Protein AF-A0A1V9V8P9-F1 (afdb_monomer)

Secondary structure (DSSP, 8-state):
-HHHHHHT-EEEEEEETTEEEEEEEE-PPPPTTHHHHHHHHHHTT----EEE-SS-HHHHHHHHHHHT-SEEE-S--HHHHHHHHHHHHHTT---EEEE-SGGGHHHHHHSSEEEE-TTS-HHHHHH-SEE-SSS-S--

Radius of gyration: 17.35 Å; Cα contacts (8 Å, |Δi|>4): 224; chains: 1; bounding box: 46×30×48 Å

Foldseek 3Di:
DPPLVVQPFDWDFDDDPPDTPDIDTHDDDDDPCLLVLLVVCVVVPNPAAEAEELDDPVNQVVVCVVSVHDYYDYNDFLVVLLVVQVVCVVVVDQDEDEDAEPSCLSNQQSHPFREYECNGDPSSVVRGPYYDVDNHSND

Organism: NCBI:txid28198

Solvent-accessible surface area (backbone atoms only — n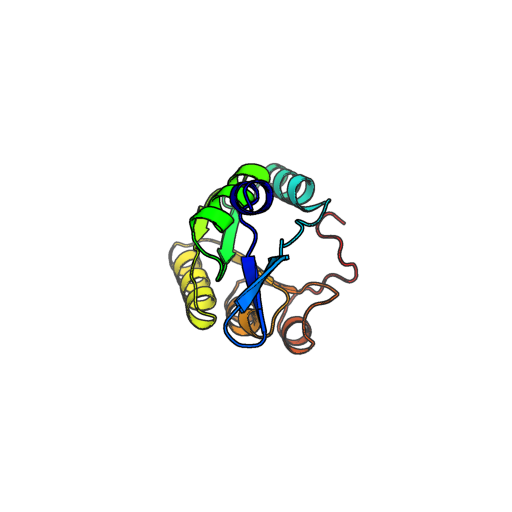ot comparable to full-atom values): 7967 Å² total; per-residue (Å²): 122,72,70,49,66,76,70,71,34,52,73,45,80,41,69,57,95,96,37,82,75,50,73,47,68,48,71,88,80,76,63,89,50,50,43,57,25,47,50,48,44,43,75,74,66,53,86,76,49,70,48,80,38,60,48,57,57,71,61,49,51,55,52,31,62,76,42,68,52,74,43,79,48,48,61,44,54,54,67,54,52,25,51,50,47,49,51,46,41,74,73,71,46,88,44,73,32,79,42,37,38,71,57,34,33,62,26,22,58,63,30,80,40,10,33,11,43,46,85,27,36,70,62,14,48,73,51,23,80,39,66,41,88,47,92,56,82,62,117

Sequence (139 aa):
MNESLEKSDTLLYIGYDGKLLGTIGLSDELRLNSKEAIKKLKTLGVKNIVMLTGDIKDKALKIANELGIDEVRAELLPHEKADIVKELMKQGKKVAFIGDGINDAPALISSHVGISMSKGADIAKATADISLLKDDINA

Mean predicted aligned error: 6.61 Å

Nearest PDB structures (foldseek):
  7si7-assembly1_A  TM=8.545E-01  e=9.238E-11  Xenopus tropicalis
  2yj4-assembly2_B  TM=8.416E-01  e=4.855E-11  Saccharolobus solfataricus P2
  7nnl-assembly1_B  TM=8.436E-01  e=1.648E-10  Escherichia coli
  8q76-assembly1_A  TM=9.120E-01  e=8.780E-10  Oryza sativa Japonica Group
  2yj4-assembly1_A  TM=8.132E-01  e=3.345E-10  Saccharolobus solfataricus P2

InterPro domains:
  IPR001757 P-type ATPase [PR00120] (70-86)
  IPR001757 P-type ATPase [PR00120] (98-114)
  IPR001757 P-type ATPase [PR00120] (129-139)
  IPR001757 P-type ATPase [TIGR01494] (10-137)
  IPR023214 HAD superfamily [G3DSA:3.40.50.1000] (31-138)
  IPR023299 P-type ATPase, cytoplasmic domain N [G3DSA:3.40.1110.10] (6-30)
  IPR036412 HAD-like superfamily [SSF56784] (10-138)
  IPR051014 Cation Transport ATPase Type IB [PTHR48085] (5-138)

pLDDT: mean 88.09, std 11.21, range [47.84, 97.31]

Structure (mmCIF, N/CA/C/O backbone):
data_AF-A0A1V9V8P9-F1
#
_entry.id   AF-A0A1V9V8P9-F1
#
loop_
_atom_site.group_PDB
_atom_site.id
_atom_site.type_symbol
_atom_site.label_atom_id
_atom_site.label_alt_id
_atom_site.label_comp_id
_atom_site.label_asym_id
_atom_site.label_entity_id
_atom_site.label_seq_id
_atom_site.pdbx_PDB_ins_code
_atom_site.Cartn_x
_atom_site.Cartn_y
_atom_site.Cartn_z
_atom_site.occupancy
_atom_site.B_iso_or_equiv
_atom_site.auth_seq_id
_atom_site.auth_comp_id
_atom_site.auth_asym_id
_atom_site.auth_atom_id
_atom_site.pdbx_PDB_model_num
ATOM 1 N N . MET A 1 1 ? 28.396 1.528 -9.510 1.00 48.62 1 MET A N 1
ATOM 2 C CA . MET A 1 1 ? 27.612 0.273 -9.495 1.00 48.62 1 MET A CA 1
ATOM 3 C C . MET A 1 1 ? 27.213 -0.139 -8.079 1.00 48.62 1 MET A C 1
ATOM 5 O O . MET A 1 1 ? 26.083 -0.565 -7.912 1.00 48.62 1 MET A O 1
ATOM 9 N N . ASN A 1 2 ? 28.077 0.036 -7.068 1.00 47.84 2 ASN A N 1
ATOM 10 C CA . ASN A 1 2 ? 27.797 -0.445 -5.706 1.00 47.84 2 ASN A CA 1
ATOM 11 C C . ASN A 1 2 ? 26.703 0.336 -4.947 1.00 47.84 2 ASN A C 1
ATOM 13 O O . ASN A 1 2 ? 25.922 -0.300 -4.257 1.00 47.84 2 ASN A O 1
ATOM 17 N N . GLU A 1 3 ? 26.564 1.659 -5.110 1.00 48.84 3 GLU A N 1
ATOM 18 C CA . GLU A 1 3 ? 25.567 2.428 -4.331 1.00 48.84 3 GLU A CA 1
ATOM 19 C C . GLU A 1 3 ? 24.099 2.149 -4.713 1.00 48.84 3 GLU A C 1
ATOM 21 O O . GLU A 1 3 ? 23.251 2.046 -3.832 1.00 48.84 3 GLU A O 1
ATOM 26 N N . SER A 1 4 ? 23.770 1.980 -6.001 1.00 52.12 4 SER A N 1
ATOM 27 C CA . SER A 1 4 ? 22.377 1.712 -6.422 1.00 52.12 4 SER A CA 1
ATOM 28 C C . SER A 1 4 ? 21.902 0.295 -6.081 1.00 52.12 4 SER A C 1
ATOM 30 O O . SER A 1 4 ? 20.707 0.075 -5.897 1.00 52.12 4 SER A O 1
ATOM 32 N N . LEU A 1 5 ? 22.823 -0.669 -5.949 1.00 49.69 5 LEU A N 1
ATOM 33 C CA . LEU A 1 5 ? 22.481 -2.025 -5.506 1.00 49.69 5 LEU A CA 1
ATOM 34 C C . LEU A 1 5 ? 22.061 -2.050 -4.026 1.00 49.69 5 LEU A C 1
ATOM 36 O O . LEU A 1 5 ? 21.214 -2.855 -3.650 1.00 49.69 5 LEU A O 1
ATOM 40 N N . GLU A 1 6 ? 22.586 -1.141 -3.198 1.00 49.88 6 GLU A N 1
ATOM 41 C CA . GLU A 1 6 ? 22.229 -1.055 -1.773 1.00 49.88 6 GLU A CA 1
ATOM 42 C C . GLU A 1 6 ? 20.847 -0.419 -1.530 1.00 49.88 6 GLU A C 1
ATOM 44 O O . GLU A 1 6 ? 20.181 -0.703 -0.525 1.00 49.88 6 GLU A O 1
ATOM 49 N N . LYS A 1 7 ? 20.364 0.418 -2.458 1.00 55.44 7 LYS A N 1
ATOM 50 C CA . LYS A 1 7 ? 19.081 1.122 -2.302 1.00 55.44 7 LYS A CA 1
ATOM 51 C C . LYS A 1 7 ? 17.847 0.356 -2.779 1.00 55.44 7 LYS A C 1
ATOM 53 O O . LYS A 1 7 ? 16.751 0.736 -2.376 1.00 55.44 7 LYS A O 1
ATOM 58 N N . SER A 1 8 ? 18.012 -0.801 -3.428 1.00 61.53 8 SER A N 1
ATOM 59 C CA . SER A 1 8 ? 16.911 -1.559 -4.058 1.00 61.53 8 SER A CA 1
ATOM 60 C C . SER A 1 8 ? 16.278 -0.808 -5.239 1.00 61.53 8 SER A C 1
ATOM 62 O O . SER A 1 8 ? 15.075 -0.918 -5.477 1.00 61.53 8 SER A O 1
ATOM 64 N N . ASP A 1 9 ? 17.094 -0.043 -5.966 1.00 74.00 9 ASP A N 1
ATOM 65 C CA . ASP A 1 9 ? 16.664 0.719 -7.135 1.00 74.00 9 ASP A CA 1
ATOM 66 C C . ASP A 1 9 ? 16.445 -0.212 -8.337 1.00 74.00 9 ASP A C 1
ATOM 68 O O . ASP A 1 9 ? 17.196 -1.167 -8.560 1.00 74.00 9 ASP A O 1
ATOM 72 N N . THR A 1 10 ? 15.455 0.102 -9.172 1.00 74.69 10 THR A N 1
ATOM 73 C CA . THR A 1 10 ? 15.304 -0.521 -10.490 1.00 74.69 10 THR A CA 1
ATOM 74 C C . THR A 1 10 ? 16.408 0.002 -11.406 1.00 74.69 10 THR A C 1
ATOM 76 O O . THR A 1 10 ? 16.438 1.187 -11.736 1.00 74.69 10 THR A O 1
ATOM 79 N N . LEU A 1 11 ? 17.323 -0.871 -11.834 1.00 84.25 11 LEU A N 1
ATOM 80 C CA . LEU A 1 11 ? 18.434 -0.496 -12.711 1.00 84.25 11 LEU A CA 1
ATOM 81 C C . LEU A 1 11 ? 18.025 -0.538 -14.187 1.00 84.25 11 LEU A C 1
ATOM 83 O O . LEU A 1 11 ? 17.686 -1.591 -14.725 1.00 84.25 11 LEU A O 1
ATOM 87 N N . LEU A 1 12 ? 18.132 0.601 -14.866 1.00 88.94 12 LEU A N 1
ATOM 88 C CA . LEU A 1 12 ? 18.062 0.700 -16.320 1.00 88.94 12 LEU A CA 1
ATOM 89 C C . LEU A 1 12 ? 19.476 0.675 -16.897 1.00 88.94 12 LEU A C 1
ATOM 91 O O . LEU A 1 12 ? 20.295 1.534 -16.572 1.00 88.94 12 LEU A O 1
ATOM 95 N N . TYR A 1 13 ? 19.760 -0.286 -17.771 1.00 92.00 13 TYR A N 1
ATOM 96 C CA . TYR A 1 13 ? 21.044 -0.391 -18.464 1.00 92.00 13 TYR A CA 1
ATOM 97 C C . TYR A 1 13 ? 21.012 0.414 -19.765 1.00 92.00 13 TYR A C 1
ATOM 99 O O . TYR A 1 13 ? 20.089 0.274 -20.565 1.00 92.00 13 TYR A O 1
ATOM 107 N N . ILE A 1 14 ? 22.037 1.235 -19.996 1.00 95.50 14 ILE A N 1
ATOM 108 C CA . ILE A 1 14 ? 22.186 2.027 -21.221 1.00 95.50 14 ILE A CA 1
ATOM 109 C C . ILE A 1 14 ? 23.310 1.423 -22.051 1.00 95.50 14 ILE A C 1
ATOM 111 O O . ILE A 1 14 ? 24.452 1.357 -21.596 1.00 95.50 14 ILE A O 1
ATOM 115 N N . GLY A 1 15 ? 22.996 1.021 -23.281 1.00 95.94 15 GLY A N 1
ATOM 116 C CA . GLY A 1 15 ? 23.970 0.503 -24.235 1.00 95.94 15 GLY A CA 1
ATOM 117 C C . GLY A 1 15 ? 23.902 1.208 -25.586 1.00 95.94 15 GLY A C 1
ATOM 118 O O . GLY A 1 15 ? 22.833 1.634 -26.020 1.00 95.94 15 GLY A O 1
ATOM 119 N N . TYR A 1 16 ? 25.048 1.306 -26.254 1.00 95.94 16 TYR A N 1
ATOM 120 C CA . TYR A 1 16 ? 25.169 1.780 -27.633 1.00 95.94 16 TYR A CA 1
ATOM 121 C C . TYR A 1 16 ? 26.253 0.975 -28.346 1.00 95.94 16 TYR A C 1
ATOM 123 O O . TYR A 1 16 ? 27.311 0.728 -27.770 1.00 95.94 16 TYR A O 1
ATOM 131 N N . ASP A 1 17 ? 25.983 0.560 -29.584 1.00 95.19 17 ASP A N 1
ATOM 132 C CA . ASP A 1 17 ? 26.921 -0.213 -30.412 1.00 95.19 17 ASP A CA 1
ATOM 133 C C . ASP A 1 17 ? 27.490 -1.459 -29.697 1.00 95.19 17 ASP A C 1
ATOM 135 O O . ASP A 1 17 ? 28.695 -1.694 -29.625 1.00 95.19 17 ASP A O 1
ATOM 139 N N . GLY A 1 18 ? 26.607 -2.226 -29.045 1.00 93.56 18 GLY A N 1
ATOM 140 C CA . GLY A 1 18 ? 26.978 -3.439 -28.304 1.00 93.56 18 GLY A CA 1
ATOM 141 C C . GLY A 1 18 ? 27.799 -3.205 -27.027 1.00 93.56 18 GLY A C 1
ATOM 142 O O . GLY A 1 18 ? 28.187 -4.174 -26.376 1.00 93.56 18 GLY A O 1
ATOM 143 N N . LYS A 1 19 ? 28.056 -1.950 -26.636 1.00 95.31 19 LYS A N 1
ATOM 144 C CA . LYS A 1 19 ? 28.800 -1.594 -25.420 1.00 95.31 19 LYS A CA 1
ATOM 145 C C . LYS A 1 19 ? 27.867 -1.054 -24.347 1.00 95.31 19 LYS A C 1
ATOM 147 O O . LYS A 1 19 ? 27.033 -0.191 -24.616 1.00 95.31 19 LYS A O 1
ATOM 152 N N . LEU A 1 20 ? 28.054 -1.524 -23.116 1.00 95.50 20 LEU A N 1
ATOM 153 C CA . LEU A 1 20 ? 27.422 -0.941 -21.936 1.00 95.50 20 LEU A CA 1
ATOM 154 C C . LEU A 1 20 ? 28.043 0.433 -21.661 1.00 95.50 20 LEU A C 1
ATOM 156 O O . LEU A 1 20 ? 29.235 0.524 -21.376 1.00 95.50 20 LEU A O 1
ATOM 160 N N . LEU A 1 21 ? 27.238 1.489 -21.747 1.00 95.75 21 LEU A N 1
ATOM 161 C CA . LEU A 1 21 ? 27.661 2.861 -21.465 1.00 95.75 21 LEU A CA 1
ATOM 162 C C . LEU A 1 21 ? 27.463 3.240 -19.993 1.00 95.75 21 LEU A C 1
ATOM 164 O O . LEU A 1 21 ? 28.209 4.064 -19.471 1.00 95.75 21 LEU A O 1
ATOM 168 N N . GLY A 1 22 ? 26.473 2.651 -19.315 1.00 92.25 22 GLY A N 1
ATOM 169 C CA . GLY A 1 22 ? 26.203 2.925 -17.904 1.00 92.25 22 GLY A CA 1
ATOM 170 C C . GLY A 1 22 ? 24.849 2.408 -17.424 1.00 92.25 22 GLY A C 1
ATOM 171 O O . GLY A 1 22 ? 24.180 1.638 -18.114 1.00 92.25 22 GLY A O 1
ATOM 172 N N . THR A 1 23 ? 24.449 2.844 -16.229 1.00 92.06 23 THR A N 1
ATOM 173 C CA . THR A 1 23 ? 23.173 2.487 -15.592 1.00 92.06 23 THR A CA 1
ATOM 174 C C . THR A 1 23 ? 22.499 3.708 -14.974 1.00 92.06 23 THR A C 1
ATOM 176 O O . THR A 1 23 ? 23.189 4.552 -14.406 1.00 92.06 23 THR A O 1
ATOM 179 N N . ILE A 1 24 ? 21.167 3.761 -15.007 1.00 89.25 24 ILE A N 1
ATOM 180 C CA . ILE A 1 24 ? 20.343 4.699 -14.228 1.00 89.25 24 ILE A CA 1
ATOM 181 C C . ILE A 1 24 ? 19.595 3.895 -13.161 1.00 89.25 24 ILE A C 1
ATOM 183 O O . ILE A 1 24 ? 18.969 2.893 -13.492 1.00 89.25 24 ILE A O 1
ATOM 187 N N . GLY A 1 25 ? 19.651 4.322 -11.900 1.00 84.56 25 GLY A N 1
ATOM 188 C CA . GLY A 1 25 ? 18.806 3.774 -10.835 1.00 84.56 25 GLY A CA 1
ATOM 189 C C . GLY A 1 25 ? 17.494 4.549 -10.731 1.00 84.56 25 GLY A C 1
ATOM 190 O O . GLY A 1 25 ? 17.520 5.775 -10.631 1.00 84.56 25 GLY A O 1
ATOM 191 N N . LEU A 1 26 ? 16.361 3.849 -10.767 1.00 78.94 26 LEU A N 1
ATOM 192 C CA . LEU A 1 26 ? 15.048 4.392 -10.418 1.00 78.94 26 LEU A CA 1
ATOM 193 C C . LEU A 1 26 ? 14.652 3.926 -9.019 1.00 78.94 26 LEU A C 1
ATOM 195 O O . LEU A 1 26 ? 14.536 2.726 -8.771 1.00 78.94 26 LEU A O 1
ATOM 199 N N . SER A 1 27 ? 14.375 4.882 -8.141 1.00 72.44 27 SER A N 1
ATOM 200 C CA . SER A 1 27 ? 13.846 4.648 -6.801 1.00 72.44 27 SER A CA 1
ATOM 201 C C . SER A 1 27 ? 12.482 5.316 -6.657 1.00 72.44 27 SER A C 1
ATOM 203 O O . SER A 1 27 ? 12.337 6.485 -7.018 1.00 72.44 27 SER A O 1
ATOM 205 N N . ASP A 1 28 ? 11.511 4.613 -6.079 1.00 71.56 28 ASP A N 1
ATOM 206 C CA . ASP A 1 28 ? 10.265 5.242 -5.640 1.00 71.56 28 ASP A CA 1
ATOM 207 C C . ASP A 1 28 ? 10.481 5.903 -4.278 1.00 71.56 28 ASP A C 1
ATOM 209 O O . ASP A 1 28 ? 10.946 5.261 -3.333 1.00 71.56 28 ASP A O 1
ATOM 213 N N . GLU A 1 29 ? 10.133 7.183 -4.160 1.00 73.69 29 GLU A N 1
ATOM 214 C CA . GLU A 1 29 ? 10.154 7.877 -2.876 1.00 73.69 29 GLU A CA 1
ATOM 215 C C . GLU A 1 29 ? 8.847 7.650 -2.114 1.00 73.69 29 GLU A C 1
ATOM 217 O O . GLU A 1 29 ? 7.739 7.841 -2.630 1.00 73.69 29 GLU A O 1
ATOM 222 N N . LEU A 1 30 ? 8.974 7.277 -0.841 1.00 80.62 30 LEU A N 1
ATOM 223 C CA . LEU A 1 30 ? 7.835 7.237 0.067 1.00 80.62 30 LEU A CA 1
ATOM 224 C C . LEU A 1 30 ? 7.344 8.656 0.344 1.00 80.62 30 LEU A C 1
ATOM 226 O O . LEU A 1 30 ? 8.129 9.588 0.517 1.00 80.62 30 LEU A O 1
ATOM 230 N N . ARG A 1 31 ? 6.022 8.820 0.459 1.00 84.38 31 ARG A N 1
ATOM 231 C CA . ARG A 1 31 ? 5.460 10.101 0.902 1.00 84.38 31 ARG A CA 1
ATOM 232 C C . ARG A 1 31 ? 5.923 10.391 2.327 1.00 84.38 31 ARG A C 1
ATOM 234 O O . ARG A 1 31 ? 5.823 9.532 3.202 1.00 84.38 31 ARG A O 1
ATOM 241 N N . LEU A 1 32 ? 6.379 11.622 2.558 1.00 82.19 32 LEU A N 1
ATOM 242 C CA . LEU A 1 32 ? 6.952 12.064 3.837 1.00 82.19 32 LEU A CA 1
ATOM 243 C C . LEU A 1 32 ? 6.016 11.815 5.036 1.00 82.19 32 LEU A C 1
ATOM 245 O O . LEU A 1 32 ? 6.465 11.502 6.133 1.00 82.19 32 LEU A O 1
ATOM 249 N N . ASN A 1 33 ? 4.707 11.913 4.814 1.00 86.06 33 ASN A N 1
ATOM 250 C CA . ASN A 1 33 ? 3.651 11.746 5.812 1.00 86.06 33 ASN A CA 1
ATOM 251 C C . ASN A 1 33 ? 3.158 10.296 5.990 1.00 86.06 33 ASN A C 1
ATOM 253 O O . ASN A 1 33 ? 2.350 10.050 6.887 1.00 86.06 33 ASN A O 1
ATOM 257 N N . SER A 1 34 ? 3.628 9.328 5.192 1.00 90.38 34 SER A N 1
ATOM 258 C CA . SER A 1 34 ? 3.160 7.934 5.261 1.00 90.38 34 SER A CA 1
ATOM 259 C C . SER A 1 34 ? 3.337 7.340 6.651 1.00 90.38 34 SER A C 1
ATOM 261 O O . SER A 1 34 ? 2.403 6.778 7.217 1.00 90.38 34 SER A O 1
ATOM 263 N N . LYS A 1 35 ? 4.523 7.500 7.244 1.00 91.69 35 LYS A N 1
ATOM 264 C CA . LYS A 1 35 ? 4.840 6.908 8.548 1.00 91.69 35 LYS A CA 1
ATOM 265 C C . LYS A 1 35 ? 3.951 7.453 9.666 1.00 91.69 35 LYS A C 1
ATOM 267 O O . LYS A 1 35 ? 3.493 6.700 10.526 1.00 91.69 35 LYS A O 1
ATOM 272 N N . GLU A 1 36 ? 3.686 8.755 9.647 1.00 92.88 36 GLU A N 1
ATOM 273 C CA . GLU A 1 36 ? 2.802 9.399 10.619 1.00 92.88 36 GLU A CA 1
ATOM 274 C C . GLU A 1 36 ? 1.349 8.963 10.438 1.00 92.88 36 GLU A C 1
ATOM 276 O O . GLU A 1 36 ? 0.691 8.642 11.428 1.00 92.88 36 GLU A O 1
ATOM 281 N N . ALA A 1 37 ? 0.875 8.867 9.194 1.00 92.06 37 ALA A N 1
ATOM 282 C CA . ALA A 1 37 ? -0.469 8.393 8.883 1.00 92.06 37 ALA A CA 1
ATOM 283 C C . ALA A 1 37 ? -0.692 6.952 9.374 1.00 92.06 37 ALA A C 1
ATOM 285 O O . ALA A 1 37 ? -1.668 6.685 10.078 1.00 92.06 37 ALA A O 1
ATOM 286 N N . ILE A 1 38 ? 0.247 6.037 9.100 1.00 94.56 38 ILE A N 1
ATOM 287 C CA . ILE A 1 38 ? 0.199 4.651 9.595 1.00 94.56 38 ILE A CA 1
ATOM 288 C C . ILE A 1 38 ? 0.137 4.619 11.126 1.00 94.56 38 ILE A C 1
ATOM 290 O O . ILE A 1 38 ? -0.709 3.933 11.708 1.00 94.56 38 ILE A O 1
ATOM 294 N N . LYS A 1 39 ? 0.985 5.406 11.799 1.00 94.12 39 LYS A N 1
ATOM 295 C CA . LYS A 1 39 ? 0.976 5.509 13.263 1.00 94.12 39 LYS A CA 1
ATOM 296 C C . LYS A 1 39 ? -0.367 6.030 13.784 1.00 94.12 39 LYS A C 1
ATOM 298 O O . LYS A 1 39 ? -0.913 5.453 14.723 1.00 94.12 39 LYS A O 1
ATOM 303 N N . LYS A 1 40 ? -0.916 7.080 13.171 1.00 94.69 40 LYS A N 1
ATOM 304 C CA . LYS A 1 40 ? -2.206 7.679 13.542 1.00 94.69 40 LYS A CA 1
ATOM 305 C C . LYS A 1 40 ? -3.350 6.677 13.380 1.00 94.69 40 LYS A C 1
ATOM 307 O O . LYS A 1 40 ? -4.130 6.501 14.313 1.00 94.69 40 LYS A O 1
ATOM 312 N N . LEU A 1 41 ? -3.398 5.937 12.272 1.00 94.12 41 LEU A N 1
ATOM 313 C CA . LEU A 1 41 ? -4.386 4.873 12.057 1.00 94.12 41 LEU A CA 1
ATOM 314 C C . LEU A 1 41 ? -4.324 3.804 13.154 1.00 94.12 41 LEU A C 1
ATOM 316 O O . LEU A 1 41 ? -5.357 3.444 13.721 1.00 94.12 41 LEU A O 1
ATOM 320 N N . LYS A 1 42 ? -3.119 3.359 13.529 1.00 94.56 42 LYS A N 1
ATOM 321 C CA . LYS A 1 42 ? -2.940 2.418 14.646 1.00 94.56 42 LYS A CA 1
ATOM 322 C C . LYS A 1 42 ? -3.441 2.995 15.971 1.00 94.56 42 LYS A C 1
ATOM 324 O O . LYS A 1 42 ? -4.149 2.306 16.702 1.00 94.56 42 LYS A O 1
ATOM 329 N N . THR A 1 43 ? -3.153 4.267 16.265 1.00 95.12 43 THR A N 1
ATOM 330 C CA . THR A 1 43 ? -3.657 4.930 17.487 1.00 95.12 43 THR A CA 1
ATOM 331 C C . THR A 1 43 ? -5.179 5.087 17.508 1.00 95.12 43 THR A C 1
ATOM 333 O O . THR A 1 43 ? -5.775 5.056 18.579 1.00 95.12 43 THR A O 1
ATOM 336 N N . LEU A 1 44 ? -5.815 5.192 16.338 1.00 95.00 44 LEU A N 1
ATOM 337 C CA . LEU A 1 44 ? -7.272 5.251 16.185 1.00 95.00 44 LEU A CA 1
ATOM 338 C C . LEU A 1 44 ? -7.943 3.866 16.234 1.00 95.00 44 LEU A C 1
ATOM 340 O O . LEU A 1 44 ? -9.163 3.770 16.129 1.00 95.00 44 LEU A O 1
ATOM 344 N N . GLY A 1 45 ? -7.167 2.792 16.414 1.00 94.19 45 GLY A N 1
ATOM 345 C CA . GLY A 1 45 ? -7.679 1.434 16.599 1.00 94.19 45 GLY A CA 1
ATOM 346 C C . GLY A 1 45 ? -7.688 0.566 15.340 1.00 94.19 45 GLY A C 1
ATOM 347 O O . GLY A 1 45 ? -8.255 -0.530 15.372 1.00 94.19 45 GLY A O 1
ATOM 348 N N . VAL A 1 46 ? -7.052 0.998 14.244 1.00 95.00 46 VAL A N 1
ATOM 349 C CA . VAL A 1 46 ? -6.830 0.126 13.080 1.00 95.00 46 VAL A CA 1
ATOM 350 C C . VAL A 1 46 ? -5.848 -0.976 13.475 1.00 95.00 46 VAL A C 1
ATOM 352 O O . VAL A 1 46 ? -4.682 -0.718 13.763 1.00 95.00 46 VAL A O 1
ATOM 355 N N . LYS A 1 47 ? -6.346 -2.215 13.520 1.00 89.88 47 LYS A N 1
ATOM 356 C CA . LYS A 1 47 ? -5.616 -3.372 14.064 1.00 89.88 47 LYS A CA 1
ATOM 357 C C . LYS A 1 47 ? -4.649 -4.028 13.083 1.00 89.88 47 LYS A C 1
ATOM 359 O O . LYS A 1 47 ? -3.715 -4.682 13.526 1.00 89.88 47 LYS A O 1
ATOM 364 N N . ASN A 1 48 ? -4.939 -3.950 11.788 1.00 95.00 48 ASN A N 1
ATOM 365 C CA . ASN A 1 48 ? -4.153 -4.604 10.749 1.00 95.00 48 ASN A CA 1
ATOM 366 C C . ASN A 1 48 ? -4.106 -3.699 9.517 1.00 95.00 48 ASN A C 1
ATOM 368 O O . ASN A 1 48 ? -5.147 -3.375 8.941 1.00 95.00 48 ASN A O 1
ATOM 372 N N . ILE A 1 49 ? -2.895 -3.296 9.155 1.00 96.81 49 ILE A N 1
ATOM 373 C CA . ILE A 1 49 ? -2.576 -2.542 7.954 1.00 96.81 49 ILE A CA 1
ATOM 374 C C . ILE A 1 49 ? -1.822 -3.481 7.015 1.00 96.81 49 ILE A C 1
ATOM 376 O O . ILE A 1 49 ? -0.724 -3.941 7.331 1.00 96.81 49 ILE A O 1
ATOM 380 N N . VAL A 1 50 ? -2.417 -3.726 5.848 1.00 97.00 50 VAL A N 1
ATOM 381 C CA . VAL A 1 50 ? -1.891 -4.630 4.821 1.00 97.00 50 VAL A CA 1
ATOM 382 C C . VAL A 1 50 ? -1.448 -3.812 3.609 1.00 97.00 50 VAL A C 1
ATOM 384 O O . VAL A 1 50 ? -2.241 -3.052 3.055 1.00 97.00 50 VAL A O 1
ATOM 387 N N . MET A 1 51 ? -0.202 -3.983 3.171 1.00 96.12 51 MET A N 1
ATOM 388 C CA . MET A 1 51 ? 0.295 -3.429 1.910 1.00 96.12 51 MET A CA 1
ATOM 389 C C . MET A 1 51 ? 0.076 -4.428 0.775 1.00 96.12 51 MET A C 1
ATOM 391 O O . MET A 1 51 ? 0.570 -5.554 0.845 1.00 96.12 51 MET A O 1
ATOM 395 N N . LEU A 1 52 ? -0.617 -4.001 -0.285 1.00 95.50 52 LEU A N 1
ATOM 396 C CA . LEU A 1 52 ? -0.757 -4.758 -1.532 1.00 95.50 52 LEU A CA 1
ATOM 397 C C . LEU A 1 52 ? 0.052 -4.072 -2.637 1.00 95.50 52 LEU A C 1
ATOM 399 O O . LEU A 1 52 ? -0.231 -2.924 -2.979 1.00 95.50 52 LEU A O 1
ATOM 403 N N . THR A 1 53 ? 1.031 -4.761 -3.217 1.00 91.88 53 THR A N 1
ATOM 404 C CA . THR A 1 53 ? 1.901 -4.186 -4.254 1.00 91.88 53 THR A CA 1
ATOM 405 C C . THR A 1 53 ? 2.250 -5.191 -5.350 1.00 91.88 53 THR A C 1
ATOM 407 O O . THR A 1 53 ? 2.250 -6.398 -5.121 1.00 91.88 53 THR A O 1
ATOM 410 N N . GLY A 1 54 ? 2.531 -4.676 -6.549 1.00 89.94 54 GLY A N 1
ATOM 411 C CA . GLY A 1 54 ? 3.101 -5.446 -7.659 1.00 89.94 54 GLY A CA 1
ATOM 412 C C . GLY A 1 54 ? 4.632 -5.510 -7.628 1.00 89.94 54 GLY A C 1
ATOM 413 O O . GLY A 1 54 ? 5.223 -6.223 -8.431 1.00 89.94 54 GLY A O 1
ATOM 414 N N . ASP A 1 55 ? 5.274 -4.774 -6.714 1.00 89.44 55 ASP A N 1
ATOM 415 C CA . ASP A 1 55 ? 6.726 -4.804 -6.534 1.00 89.44 55 ASP A CA 1
ATOM 416 C C . ASP A 1 55 ? 7.212 -6.164 -6.027 1.00 89.44 55 ASP A C 1
ATOM 418 O O . ASP A 1 55 ? 6.470 -6.910 -5.384 1.00 89.44 55 ASP A O 1
ATOM 422 N N . ILE A 1 56 ? 8.498 -6.437 -6.257 1.00 88.81 56 ILE A N 1
ATOM 423 C CA . ILE A 1 56 ? 9.181 -7.607 -5.705 1.00 88.81 56 ILE A CA 1
ATOM 424 C C . ILE A 1 56 ? 9.143 -7.610 -4.175 1.00 88.81 56 ILE A C 1
ATOM 426 O O . ILE A 1 56 ? 9.217 -6.564 -3.514 1.00 88.81 56 ILE A O 1
ATOM 430 N N . LYS A 1 57 ? 9.079 -8.813 -3.604 1.00 91.25 57 LYS A N 1
ATOM 431 C CA . LYS A 1 57 ? 8.874 -9.011 -2.164 1.00 91.25 57 LYS A CA 1
ATOM 432 C C . LYS A 1 57 ? 9.894 -8.288 -1.278 1.00 91.25 57 LYS A C 1
ATOM 434 O O . LYS A 1 57 ? 9.499 -7.665 -0.294 1.00 91.25 57 LYS A O 1
ATOM 439 N N . ASP A 1 58 ? 11.178 -8.332 -1.624 1.00 88.69 58 ASP A N 1
ATOM 440 C CA . ASP A 1 58 ? 12.240 -7.742 -0.795 1.00 88.69 58 ASP A CA 1
ATOM 441 C C . ASP A 1 58 ? 12.118 -6.215 -0.685 1.00 88.69 58 ASP A C 1
ATOM 443 O O . ASP A 1 58 ? 12.241 -5.653 0.408 1.00 88.69 58 ASP A O 1
ATOM 447 N N . LYS A 1 59 ? 11.791 -5.538 -1.795 1.00 86.06 59 LYS A N 1
ATOM 448 C CA . LYS A 1 59 ? 11.547 -4.087 -1.821 1.00 86.06 59 LYS A CA 1
ATOM 449 C C . LYS A 1 59 ? 10.317 -3.732 -0.982 1.00 86.06 59 LYS A C 1
ATOM 451 O O . LYS A 1 59 ? 10.375 -2.825 -0.151 1.00 86.06 59 LYS A O 1
ATOM 456 N N . ALA A 1 60 ? 9.232 -4.489 -1.141 1.00 91.19 60 ALA A N 1
ATOM 457 C CA . ALA A 1 60 ? 7.993 -4.277 -0.400 1.00 91.19 60 ALA A CA 1
ATOM 458 C C . ALA A 1 60 ? 8.179 -4.448 1.120 1.00 91.19 60 ALA A C 1
ATOM 460 O O . ALA A 1 60 ? 7.702 -3.625 1.902 1.00 91.19 60 ALA A O 1
ATOM 461 N N . LEU A 1 61 ? 8.922 -5.474 1.552 1.00 92.81 61 LEU A N 1
ATOM 462 C CA . LEU A 1 61 ? 9.225 -5.711 2.967 1.00 92.81 61 LEU A CA 1
ATOM 463 C C . LEU A 1 61 ? 10.086 -4.600 3.577 1.00 92.81 61 LEU A C 1
ATOM 465 O O . LEU A 1 61 ? 9.836 -4.189 4.710 1.00 92.81 61 LEU A O 1
ATOM 469 N N . LYS A 1 62 ? 11.072 -4.083 2.834 1.00 90.25 62 LYS A N 1
ATOM 470 C CA . LYS A 1 62 ? 11.904 -2.953 3.278 1.00 90.25 62 LYS A CA 1
ATOM 471 C C . LYS A 1 62 ? 11.043 -1.724 3.583 1.00 90.25 62 LYS A C 1
ATOM 473 O O . LYS A 1 62 ? 11.143 -1.169 4.677 1.00 90.25 62 LYS A O 1
ATOM 478 N N . ILE A 1 63 ? 10.142 -1.372 2.664 1.00 90.25 63 ILE A N 1
ATOM 479 C CA . ILE A 1 63 ? 9.198 -0.256 2.829 1.00 90.25 63 ILE A CA 1
ATOM 480 C C . ILE A 1 63 ? 8.247 -0.509 4.006 1.00 90.25 63 ILE A C 1
ATOM 482 O O . ILE A 1 63 ? 8.036 0.365 4.847 1.00 90.25 63 ILE A O 1
ATOM 486 N N . ALA A 1 64 ? 7.675 -1.710 4.092 1.00 93.19 64 ALA A N 1
ATOM 487 C CA . ALA A 1 64 ? 6.738 -2.062 5.151 1.00 93.19 64 ALA A CA 1
ATOM 488 C C . ALA A 1 64 ? 7.365 -1.957 6.546 1.00 93.19 64 ALA A C 1
ATOM 490 O O . ALA A 1 64 ? 6.737 -1.415 7.457 1.00 93.19 64 ALA A O 1
ATOM 491 N N . ASN A 1 65 ? 8.615 -2.398 6.699 1.00 92.31 65 ASN A N 1
ATOM 492 C CA . ASN A 1 65 ? 9.361 -2.282 7.950 1.00 92.31 65 ASN A CA 1
ATOM 493 C C . ASN A 1 65 ? 9.633 -0.820 8.328 1.00 92.31 65 ASN A C 1
ATOM 495 O O . ASN A 1 65 ? 9.499 -0.450 9.494 1.00 92.31 65 ASN A O 1
ATOM 499 N N . GLU A 1 66 ? 9.974 0.030 7.357 1.00 90.62 66 GLU A N 1
ATOM 500 C CA . GLU A 1 66 ? 10.224 1.456 7.593 1.00 90.62 66 GLU A CA 1
ATOM 501 C C . GLU A 1 66 ? 8.969 2.203 8.078 1.00 90.62 66 GLU A C 1
ATOM 503 O O . GLU A 1 66 ? 9.047 3.067 8.969 1.00 90.62 66 GLU A O 1
ATOM 508 N N . LEU A 1 67 ? 7.813 1.841 7.512 1.00 92.38 67 LEU A N 1
ATOM 509 C CA . LEU A 1 67 ? 6.510 2.439 7.804 1.00 92.38 67 LEU A CA 1
ATOM 510 C C . LEU A 1 67 ? 5.788 1.794 8.997 1.00 92.38 67 LEU A C 1
ATOM 512 O O . LEU A 1 67 ? 4.872 2.401 9.550 1.00 92.38 67 LEU A O 1
ATOM 516 N N . GLY A 1 68 ? 6.197 0.596 9.416 1.00 93.62 68 GLY A N 1
ATOM 517 C CA . GLY A 1 68 ? 5.545 -0.168 10.479 1.00 93.62 68 GLY A CA 1
ATOM 518 C C . GLY A 1 68 ? 4.220 -0.795 10.041 1.00 93.62 68 GLY A C 1
ATOM 519 O O . GLY A 1 68 ? 3.243 -0.730 10.786 1.00 93.62 68 GLY A O 1
ATOM 520 N N . ILE A 1 69 ? 4.175 -1.363 8.837 1.00 96.12 69 ILE A N 1
ATOM 521 C CA . ILE A 1 69 ? 3.028 -2.090 8.268 1.00 96.12 69 ILE A CA 1
ATOM 522 C C . ILE A 1 69 ? 3.011 -3.534 8.787 1.00 96.12 69 ILE A C 1
ATOM 524 O O . ILE A 1 69 ? 4.066 -4.120 9.015 1.00 96.12 69 ILE A O 1
ATOM 528 N N . ASP A 1 70 ? 1.819 -4.097 8.999 1.00 95.94 70 ASP A N 1
ATOM 529 C CA . ASP A 1 70 ? 1.651 -5.387 9.683 1.00 95.94 70 ASP A CA 1
ATOM 530 C C . ASP A 1 70 ? 1.796 -6.590 8.738 1.00 95.94 70 ASP A C 1
ATOM 532 O O . ASP A 1 70 ? 2.315 -7.633 9.131 1.00 95.94 70 ASP A O 1
ATOM 536 N N . GLU A 1 71 ? 1.342 -6.455 7.490 1.00 96.88 71 GLU A N 1
ATOM 537 C CA . GLU A 1 71 ? 1.347 -7.534 6.499 1.00 96.88 71 GLU A CA 1
ATOM 538 C C . GLU A 1 71 ? 1.664 -6.994 5.096 1.00 96.88 71 GLU A C 1
ATOM 540 O O . GLU A 1 71 ? 1.226 -5.907 4.717 1.00 96.88 71 GLU A O 1
ATOM 545 N N . VAL A 1 72 ? 2.406 -7.770 4.302 1.00 97.31 72 VAL A N 1
ATOM 546 C CA . VAL A 1 72 ? 2.749 -7.444 2.910 1.00 97.31 72 VAL A CA 1
ATOM 547 C C . VAL A 1 72 ? 2.308 -8.574 1.989 1.00 97.31 72 VAL A C 1
ATOM 549 O O . VAL A 1 72 ? 2.660 -9.735 2.205 1.00 97.31 72 VAL A O 1
ATOM 552 N N . ARG A 1 73 ? 1.591 -8.219 0.922 1.00 96.88 73 ARG A N 1
ATOM 553 C CA . ARG A 1 73 ? 1.304 -9.080 -0.230 1.00 96.88 73 ARG A CA 1
ATOM 554 C C . ARG A 1 73 ? 1.924 -8.419 -1.465 1.00 96.88 73 ARG A C 1
ATOM 556 O O . ARG A 1 73 ? 1.477 -7.355 -1.891 1.00 96.88 73 ARG A O 1
ATOM 563 N N . ALA A 1 74 ? 3.000 -9.013 -1.965 1.00 95.50 74 ALA A N 1
ATOM 564 C CA . ALA A 1 74 ? 3.838 -8.480 -3.038 1.00 95.50 74 ALA A CA 1
ATOM 565 C C . ALA A 1 74 ? 3.667 -9.292 -4.332 1.00 95.50 74 ALA A C 1
ATOM 567 O O . ALA A 1 74 ? 3.051 -10.356 -4.296 1.00 95.50 74 ALA A O 1
ATOM 568 N N . GLU A 1 75 ? 4.232 -8.799 -5.438 1.00 93.69 75 GLU A N 1
ATOM 569 C CA . GLU A 1 75 ? 4.211 -9.449 -6.762 1.00 93.69 75 GLU A CA 1
ATOM 570 C C . GLU A 1 75 ? 2.793 -9.716 -7.302 1.00 93.69 75 GLU A C 1
ATOM 572 O O . GLU A 1 75 ? 2.565 -10.650 -8.066 1.00 93.69 75 GLU A O 1
ATOM 577 N N . LEU A 1 76 ? 1.832 -8.877 -6.906 1.00 93.81 76 LEU A N 1
ATOM 578 C CA . LEU A 1 76 ? 0.425 -9.037 -7.256 1.00 93.81 76 LEU A CA 1
ATOM 579 C C . LEU A 1 76 ? 0.080 -8.469 -8.633 1.00 93.81 76 LEU A C 1
ATOM 581 O O . LEU A 1 76 ? 0.452 -7.346 -8.991 1.00 93.81 76 LEU A O 1
ATOM 585 N N . LEU A 1 77 ? -0.783 -9.189 -9.338 1.00 91.56 77 LEU A N 1
ATOM 586 C CA . LEU A 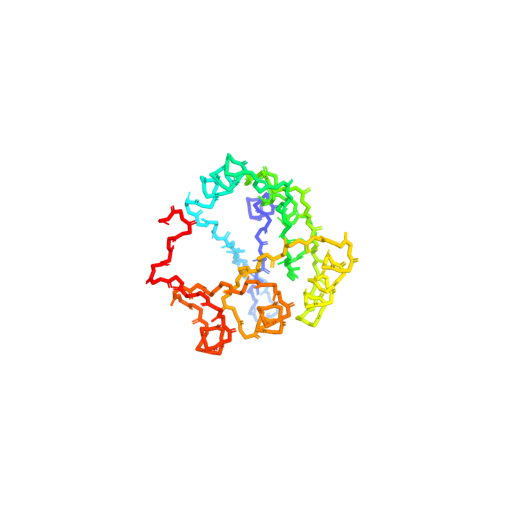1 77 ? -1.538 -8.704 -10.482 1.00 91.56 77 LEU A CA 1
ATOM 587 C C . LEU A 1 77 ? -2.751 -7.867 -10.023 1.00 91.56 77 LEU A C 1
ATOM 589 O O . LEU A 1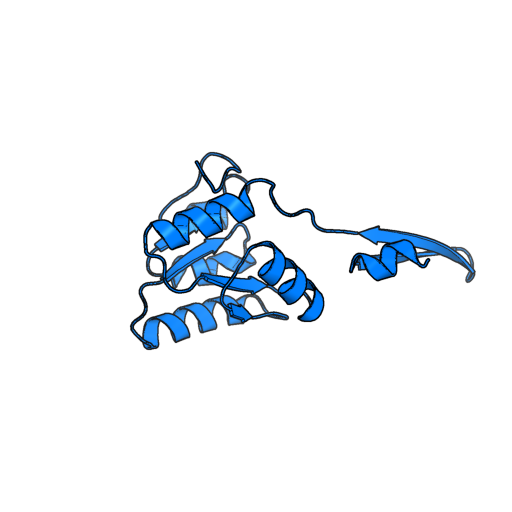 77 ? -3.260 -8.045 -8.912 1.00 91.56 77 LEU A O 1
ATOM 593 N N . PRO A 1 78 ? -3.287 -6.971 -10.879 1.00 86.94 78 PRO A N 1
ATOM 594 C CA . PRO A 1 78 ? -4.412 -6.106 -10.505 1.00 86.94 78 PRO A CA 1
ATOM 595 C C . PRO A 1 78 ? -5.647 -6.851 -9.972 1.00 86.94 78 PRO A C 1
ATOM 597 O O . PRO A 1 78 ? -6.268 -6.408 -9.009 1.00 86.94 78 PRO A O 1
ATOM 600 N N . HIS A 1 79 ? -5.999 -8.000 -10.559 1.00 88.69 79 HIS A N 1
ATOM 601 C CA . HIS A 1 79 ? -7.164 -8.781 -10.127 1.00 88.69 79 HIS A CA 1
ATOM 602 C C . HIS A 1 79 ? -6.960 -9.434 -8.751 1.00 88.69 79 HIS A C 1
ATOM 604 O O . HIS A 1 79 ? -7.896 -9.481 -7.952 1.00 88.69 79 HIS A O 1
ATOM 610 N N . GLU A 1 80 ? -5.731 -9.842 -8.432 1.00 94.31 80 GLU A N 1
ATOM 611 C CA . GLU A 1 80 ? -5.398 -10.486 -7.158 1.00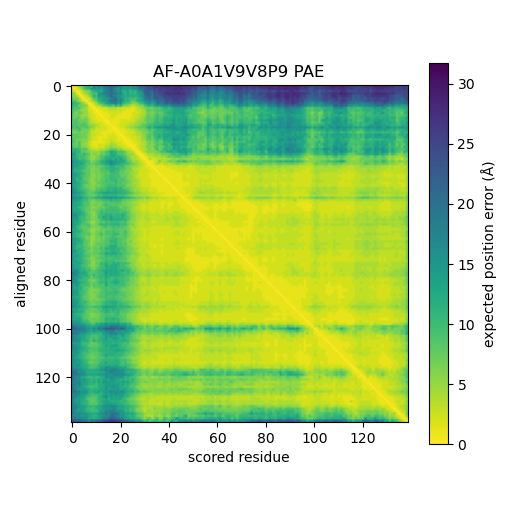 94.31 80 GLU A CA 1
ATOM 612 C C . GLU A 1 80 ? -5.590 -9.533 -5.975 1.00 94.31 80 GLU A C 1
ATOM 614 O O . GLU A 1 80 ? -6.013 -9.957 -4.900 1.00 94.31 80 GLU A O 1
ATOM 619 N N . LYS A 1 81 ? -5.377 -8.223 -6.172 1.00 94.69 81 LYS A N 1
ATOM 620 C CA . LYS A 1 81 ? -5.671 -7.213 -5.142 1.00 94.69 81 LYS A CA 1
ATOM 621 C C . LYS A 1 81 ? -7.139 -7.257 -4.707 1.00 94.69 81 LYS A C 1
ATOM 623 O O . LYS A 1 81 ? -7.431 -7.228 -3.512 1.00 94.69 81 LYS A O 1
ATOM 628 N N . ALA A 1 82 ? -8.068 -7.354 -5.659 1.00 93.50 82 ALA A N 1
ATOM 629 C CA . ALA A 1 82 ? -9.497 -7.419 -5.359 1.00 93.50 82 ALA A CA 1
ATOM 630 C C . ALA A 1 82 ? -9.888 -8.742 -4.684 1.00 93.50 82 ALA A C 1
ATOM 632 O O . ALA A 1 82 ? -10.746 -8.757 -3.798 1.00 93.50 82 ALA A O 1
ATOM 633 N N . ASP A 1 83 ? -9.243 -9.845 -5.061 1.00 96.00 83 ASP A N 1
ATOM 634 C CA . ASP A 1 83 ? -9.474 -11.147 -4.436 1.00 96.00 83 ASP A CA 1
ATOM 635 C C . ASP A 1 83 ? -8.991 -11.177 -2.984 1.00 96.00 83 ASP A C 1
ATOM 637 O O . ASP A 1 83 ? -9.712 -11.673 -2.116 1.00 96.00 83 ASP A O 1
ATOM 641 N N . ILE A 1 84 ? -7.853 -10.545 -2.685 1.00 96.44 84 ILE A N 1
ATOM 642 C CA . ILE A 1 84 ? -7.352 -10.378 -1.313 1.00 96.44 84 ILE A CA 1
ATOM 643 C C . ILE A 1 84 ? -8.318 -9.535 -0.471 1.00 96.44 84 ILE A C 1
ATOM 645 O O . ILE A 1 84 ? -8.616 -9.890 0.670 1.00 96.44 84 ILE A O 1
ATOM 649 N N . VAL A 1 85 ? -8.865 -8.445 -1.021 1.00 95.94 85 VAL A N 1
ATOM 650 C CA . VAL A 1 85 ? -9.891 -7.648 -0.322 1.00 95.94 85 VAL A CA 1
ATOM 651 C C . VAL A 1 85 ? -11.098 -8.521 0.033 1.00 95.94 85 VAL A C 1
ATOM 653 O O . VAL A 1 85 ? -11.525 -8.545 1.191 1.00 95.94 85 VAL A O 1
ATOM 656 N N . LYS A 1 86 ? -11.609 -9.306 -0.923 1.00 96.38 86 LYS A N 1
ATOM 657 C CA . LYS A 1 86 ? -12.729 -10.233 -0.687 1.00 96.38 86 LYS A CA 1
ATOM 658 C C . LYS A 1 86 ? -12.379 -11.320 0.330 1.00 96.38 86 LYS A C 1
ATOM 660 O O . LYS A 1 86 ? -13.229 -11.677 1.143 1.00 96.38 86 LYS A O 1
ATOM 665 N N . GLU A 1 87 ? -11.159 -11.851 0.302 1.00 97.12 87 GLU A N 1
ATOM 666 C CA . GLU A 1 87 ? -10.654 -12.826 1.276 1.00 97.12 87 GLU A CA 1
ATOM 667 C C . GLU A 1 87 ? -10.702 -12.251 2.699 1.00 97.12 87 GLU A C 1
ATOM 669 O O . GLU A 1 87 ? -11.307 -12.849 3.591 1.00 97.12 87 GLU A O 1
ATOM 674 N N . LEU A 1 88 ? -10.147 -11.053 2.903 1.00 96.06 88 LEU A N 1
ATOM 675 C CA . LEU A 1 88 ? -10.143 -10.369 4.199 1.00 96.06 88 LEU A CA 1
ATOM 676 C C . LEU A 1 88 ? -11.566 -10.096 4.702 1.00 96.06 88 LEU A C 1
ATOM 678 O O . LEU A 1 88 ? -11.854 -10.266 5.888 1.00 96.06 88 LEU A O 1
ATOM 682 N N . MET A 1 89 ? -12.477 -9.726 3.805 1.00 96.00 89 MET A N 1
ATOM 683 C CA . MET A 1 89 ? -13.885 -9.520 4.147 1.00 96.00 89 MET A CA 1
ATOM 684 C C . MET A 1 89 ? -14.590 -10.824 4.536 1.00 96.00 89 MET A C 1
ATOM 686 O O . MET A 1 89 ? -15.353 -10.836 5.501 1.00 96.00 89 MET A O 1
ATOM 690 N N . LYS A 1 90 ? -14.302 -11.939 3.849 1.00 97.12 90 LYS A N 1
ATOM 691 C CA . LYS A 1 90 ? -14.821 -13.273 4.207 1.00 97.12 90 LYS A CA 1
ATOM 692 C C . LYS A 1 90 ? -14.338 -13.746 5.579 1.00 97.12 90 LYS A C 1
ATOM 694 O O . LYS A 1 90 ? -15.053 -14.487 6.244 1.00 97.12 90 LYS A O 1
ATOM 699 N N . GLN A 1 91 ? -13.179 -13.274 6.037 1.00 96.19 91 GLN A N 1
ATOM 700 C CA . GLN A 1 91 ? -12.688 -13.490 7.406 1.00 96.19 91 GLN A CA 1
ATOM 701 C C . GLN A 1 91 ? -13.421 -12.629 8.458 1.00 96.19 91 GLN A C 1
ATOM 703 O O . GLN A 1 91 ? -13.031 -12.608 9.623 1.00 96.19 91 GLN A O 1
ATOM 708 N N . GLY A 1 92 ? -14.462 -11.884 8.068 1.00 95.81 92 GLY A N 1
ATOM 709 C CA . GLY A 1 92 ? -15.242 -11.023 8.956 1.00 95.81 92 GLY A CA 1
ATOM 710 C C . GLY A 1 92 ? -14.610 -9.655 9.225 1.00 95.81 92 GLY A C 1
ATOM 711 O O . GLY A 1 92 ? -15.116 -8.907 10.065 1.00 95.81 92 GLY A O 1
ATOM 712 N N . LYS A 1 93 ? -13.519 -9.292 8.533 1.00 95.81 93 LYS A N 1
ATOM 713 C CA . LYS A 1 93 ? -12.880 -7.978 8.693 1.00 95.81 93 LYS A CA 1
ATOM 714 C C . LYS A 1 93 ? -13.692 -6.893 7.980 1.00 95.81 93 LYS A C 1
ATOM 716 O O . LYS A 1 93 ? -14.223 -7.098 6.888 1.00 95.81 93 LYS A O 1
ATOM 721 N N . LYS A 1 94 ? -13.738 -5.700 8.576 1.00 95.75 94 LYS A N 1
ATOM 722 C CA . LYS A 1 94 ? -14.160 -4.471 7.891 1.00 95.75 94 LYS A CA 1
ATOM 723 C C . LYS A 1 94 ? -12.944 -3.873 7.199 1.00 95.75 94 LYS A C 1
ATOM 725 O O . LYS A 1 94 ? -11.925 -3.655 7.845 1.00 95.75 94 LYS A O 1
ATOM 730 N N . VAL A 1 95 ? -13.045 -3.680 5.889 1.00 96.94 95 VAL A N 1
ATOM 731 C CA . VAL A 1 95 ? -11.902 -3.354 5.028 1.00 96.94 95 VAL A CA 1
ATOM 732 C C . VAL A 1 95 ? -12.134 -1.999 4.385 1.00 96.94 95 VAL A C 1
ATOM 734 O O . VAL A 1 95 ? -13.070 -1.855 3.601 1.00 96.94 95 VAL A O 1
ATOM 737 N N . ALA A 1 96 ? -11.269 -1.043 4.713 1.00 96.31 96 ALA A N 1
ATOM 738 C CA . ALA A 1 96 ? -11.085 0.168 3.930 1.00 96.31 96 ALA A CA 1
ATOM 739 C C . ALA A 1 96 ? -9.895 -0.045 2.988 1.00 96.31 96 ALA A C 1
ATOM 741 O O . ALA A 1 96 ? -8.859 -0.555 3.422 1.00 96.31 96 ALA A O 1
ATOM 742 N N . PHE A 1 97 ? -10.049 0.315 1.718 1.00 95.81 97 PHE A N 1
ATOM 743 C CA . PHE A 1 97 ? -9.004 0.181 0.710 1.00 95.81 97 PHE A CA 1
ATOM 744 C C . PHE A 1 97 ? -8.606 1.562 0.190 1.00 95.81 97 PHE A C 1
ATOM 746 O O . PHE A 1 97 ? -9.472 2.344 -0.187 1.00 95.81 97 PHE A O 1
ATOM 753 N N . ILE A 1 98 ? -7.305 1.856 0.158 1.00 93.75 98 ILE A N 1
ATOM 754 C CA . ILE A 1 98 ? -6.761 3.116 -0.362 1.00 93.75 98 ILE A CA 1
ATOM 755 C C . ILE A 1 98 ? -5.981 2.809 -1.642 1.00 93.75 98 ILE A C 1
ATOM 757 O O . ILE A 1 98 ? -5.111 1.940 -1.624 1.00 93.75 98 ILE A O 1
ATOM 761 N N . GLY A 1 99 ? -6.274 3.521 -2.731 1.00 90.12 99 GLY A N 1
ATOM 762 C CA . GLY A 1 99 ? -5.598 3.341 -4.019 1.00 90.12 99 GLY A CA 1
ATOM 763 C C . GLY A 1 99 ? -5.655 4.585 -4.902 1.00 90.12 99 GLY A C 1
ATOM 764 O O . GLY A 1 99 ? -6.395 5.534 -4.635 1.00 90.12 99 GLY A O 1
ATOM 765 N N . ASP A 1 100 ? -4.855 4.600 -5.960 1.00 82.44 100 ASP A N 1
ATOM 766 C CA . ASP A 1 100 ? -4.731 5.743 -6.870 1.00 82.44 100 ASP A CA 1
ATOM 767 C C . ASP A 1 100 ? -4.877 5.363 -8.351 1.00 82.44 100 ASP A C 1
ATOM 769 O O . ASP A 1 100 ? -5.114 6.234 -9.189 1.00 82.44 100 ASP A O 1
ATOM 773 N N . GLY A 1 101 ? -4.793 4.077 -8.693 1.00 80.31 101 GLY A N 1
ATOM 774 C CA . GLY A 1 101 ? -4.721 3.62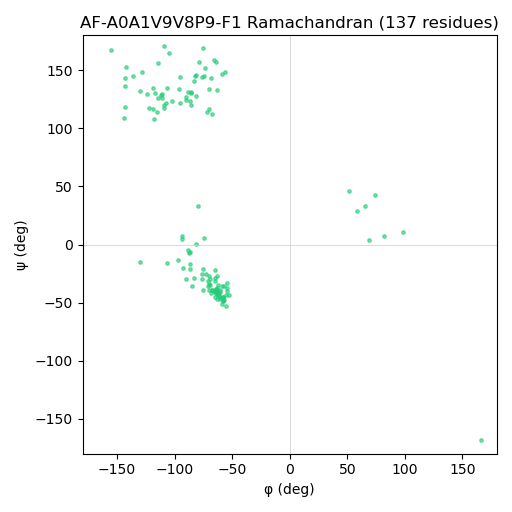9 -10.078 1.00 80.31 101 GLY A CA 1
ATOM 775 C C . GLY A 1 101 ? -5.996 3.008 -10.649 1.00 80.31 101 GLY A C 1
ATOM 776 O O . GLY A 1 101 ? -6.876 2.518 -9.944 1.00 80.31 101 GLY A O 1
ATOM 777 N N . ILE A 1 102 ? -6.019 2.907 -11.982 1.00 81.06 102 ILE A N 1
ATOM 778 C CA . ILE A 1 102 ? -6.967 2.066 -12.740 1.00 81.06 102 ILE A CA 1
ATOM 779 C C . ILE A 1 102 ? -6.905 0.611 -12.245 1.00 81.06 102 ILE A C 1
ATOM 781 O O . ILE A 1 102 ? -7.929 -0.056 -12.120 1.00 81.06 102 ILE A O 1
ATOM 785 N N . ASN A 1 103 ? -5.700 0.144 -11.907 1.00 84.12 103 ASN A N 1
ATOM 786 C CA . ASN A 1 103 ? -5.443 -1.206 -11.404 1.00 84.12 103 ASN A CA 1
ATOM 787 C C . ASN A 1 103 ? -6.086 -1.478 -10.037 1.00 84.12 103 ASN A C 1
ATOM 789 O O . ASN A 1 103 ? -6.306 -2.634 -9.690 1.00 84.12 103 ASN A O 1
ATOM 793 N N . ASP A 1 104 ? -6.384 -0.427 -9.273 1.00 90.38 104 ASP A N 1
ATOM 794 C CA . ASP A 1 104 ? -6.947 -0.528 -7.931 1.00 90.38 104 ASP A CA 1
ATOM 795 C C . ASP A 1 104 ? -8.472 -0.379 -7.919 1.00 90.38 104 ASP A C 1
ATOM 797 O O . ASP A 1 104 ? -9.110 -0.721 -6.925 1.00 90.38 104 ASP A O 1
ATOM 801 N N . ALA A 1 105 ? -9.079 0.077 -9.022 1.00 90.31 105 ALA A N 1
ATOM 802 C CA . ALA A 1 105 ? -10.524 0.278 -9.125 1.00 90.31 105 ALA A CA 1
ATOM 803 C C . ALA A 1 105 ? -11.347 -0.969 -8.726 1.00 90.31 105 ALA A C 1
ATOM 805 O O . ALA A 1 105 ? -12.292 -0.824 -7.948 1.00 90.31 105 ALA A O 1
ATOM 806 N N . PRO A 1 106 ? -10.989 -2.208 -9.135 1.00 91.00 106 PRO A N 1
ATOM 807 C CA . PRO A 1 106 ? -11.717 -3.396 -8.684 1.00 91.00 106 PRO A CA 1
ATOM 808 C C . PRO A 1 106 ? -11.645 -3.620 -7.164 1.00 91.00 106 PRO A C 1
ATOM 810 O O . PRO A 1 106 ? -12.615 -4.091 -6.564 1.00 91.00 106 PRO A O 1
ATOM 813 N N . ALA A 1 107 ? -10.514 -3.286 -6.536 1.00 93.94 107 ALA A N 1
ATOM 814 C CA . ALA A 1 107 ? -10.317 -3.414 -5.094 1.00 93.94 107 ALA A CA 1
ATOM 815 C C . ALA A 1 107 ? -11.049 -2.308 -4.316 1.00 93.94 107 ALA A C 1
ATOM 817 O O . ALA A 1 107 ? -11.672 -2.609 -3.298 1.00 93.94 107 ALA A O 1
ATOM 818 N N . LEU A 1 108 ? -11.053 -1.072 -4.837 1.00 93.75 108 LEU A N 1
ATOM 819 C CA . LEU A 1 108 ? -11.838 0.050 -4.309 1.00 93.75 108 LEU A CA 1
ATOM 820 C C . LEU A 1 108 ? -13.325 -0.318 -4.230 1.00 93.75 108 LEU A C 1
ATOM 822 O O . LEU A 1 108 ? -13.893 -0.278 -3.141 1.00 93.75 108 LEU A O 1
ATOM 826 N N . ILE A 1 109 ? -13.905 -0.785 -5.343 1.00 92.12 109 ILE A N 1
ATOM 827 C CA . ILE A 1 109 ? -15.323 -1.185 -5.433 1.00 92.12 109 ILE A CA 1
ATOM 828 C C . ILE A 1 109 ? -15.643 -2.374 -4.518 1.00 92.12 109 ILE A C 1
ATOM 830 O O . ILE A 1 109 ? -16.733 -2.461 -3.961 1.00 92.12 109 ILE A O 1
ATOM 834 N N . SER A 1 110 ? -14.718 -3.331 -4.394 1.00 92.94 110 SER A N 1
ATOM 835 C CA . SER A 1 110 ? -14.960 -4.553 -3.614 1.00 92.94 110 SER A CA 1
ATOM 836 C C . SER A 1 110 ? -14.891 -4.325 -2.104 1.00 92.94 110 SER A C 1
ATOM 838 O O . SER A 1 110 ? -15.386 -5.164 -1.355 1.00 92.94 110 SER A O 1
ATOM 840 N N . SER A 1 111 ? -14.233 -3.254 -1.656 1.00 95.62 111 SER A N 1
ATOM 841 C CA . SER A 1 111 ? -14.025 -2.959 -0.238 1.00 95.62 111 SER A CA 1
ATOM 842 C C . SER A 1 111 ? -15.298 -2.435 0.441 1.00 95.62 111 SER A C 1
ATOM 844 O O . SER A 1 111 ? -16.292 -2.139 -0.211 1.00 95.62 111 SER A O 1
ATOM 846 N N . HIS A 1 112 ? -15.294 -2.334 1.776 1.00 96.44 112 HIS A N 1
ATOM 847 C CA . HIS A 1 112 ? -16.418 -1.705 2.480 1.00 96.44 112 HIS A CA 1
ATOM 848 C C . HIS A 1 112 ? -16.385 -0.178 2.367 1.00 96.44 112 HIS A C 1
ATOM 850 O O . HIS A 1 112 ? -17.430 0.451 2.490 1.00 96.44 112 HIS A O 1
ATOM 856 N N . VAL A 1 113 ? -15.180 0.388 2.243 1.00 96.44 113 VAL A N 1
ATOM 857 C CA . VAL A 1 113 ? -14.938 1.815 2.030 1.00 96.44 113 VAL A CA 1
ATOM 858 C C . VAL A 1 113 ? -13.735 1.953 1.100 1.00 96.44 113 VAL A C 1
ATOM 860 O O . VAL A 1 113 ? -12.600 1.691 1.511 1.00 96.44 113 VAL A O 1
ATOM 863 N N . GLY A 1 114 ? -13.979 2.367 -0.138 1.00 95.00 114 GLY A N 1
ATOM 864 C CA . GLY A 1 114 ? -12.948 2.714 -1.106 1.00 95.00 114 GLY A CA 1
ATOM 865 C C . GLY A 1 114 ? -12.518 4.169 -0.943 1.00 95.00 114 GLY A C 1
ATOM 866 O O . GLY A 1 114 ? -13.354 5.071 -0.906 1.00 95.00 114 GLY A 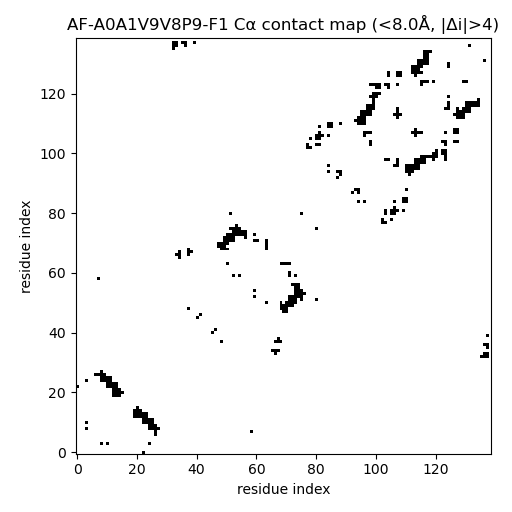O 1
ATOM 867 N N . ILE A 1 115 ? -11.212 4.412 -0.862 1.00 94.31 115 ILE A N 1
ATOM 868 C CA . ILE A 1 115 ? -10.625 5.743 -0.706 1.00 94.31 115 ILE A CA 1
ATOM 869 C C . ILE A 1 115 ? -9.659 6.006 -1.864 1.00 94.31 115 ILE A C 1
ATOM 871 O O . ILE A 1 115 ? -8.639 5.327 -1.996 1.00 94.31 115 ILE A O 1
ATOM 875 N N . SER A 1 116 ? -9.947 7.011 -2.690 1.00 92.88 116 SER A N 1
ATOM 876 C CA . SER A 1 116 ? -9.061 7.416 -3.782 1.00 92.88 116 SER A CA 1
ATOM 877 C C . SER A 1 116 ? -8.144 8.573 -3.398 1.00 92.88 116 SER A C 1
ATOM 879 O O . SER A 1 116 ? -8.543 9.525 -2.719 1.00 92.88 116 SER A O 1
ATOM 881 N N . MET A 1 117 ? -6.922 8.542 -3.921 1.00 89.69 117 MET A N 1
ATOM 882 C CA . MET A 1 117 ? -5.967 9.645 -3.808 1.00 89.69 117 MET A CA 1
ATOM 883 C C . MET A 1 117 ? -6.333 10.837 -4.711 1.00 89.69 117 MET A C 1
ATOM 885 O O . MET A 1 117 ? -6.884 10.673 -5.800 1.00 89.69 117 MET A O 1
ATOM 889 N N . SER A 1 118 ? -5.945 12.053 -4.310 1.00 84.44 118 SER A N 1
ATOM 890 C CA . SER A 1 118 ? -6.221 13.299 -5.061 1.00 84.44 118 SER A CA 1
ATOM 891 C C . SER A 1 118 ? -5.650 13.322 -6.481 1.00 84.44 118 SER A C 1
ATOM 893 O O . SER A 1 118 ? -6.275 13.849 -7.403 1.00 84.44 118 SER A O 1
ATOM 895 N N . LYS A 1 119 ? -4.474 12.722 -6.673 1.00 83.50 119 LYS A N 1
ATOM 896 C CA . LYS A 1 119 ? -3.821 12.547 -7.978 1.00 83.50 119 LYS A CA 1
ATOM 897 C C . LYS A 1 119 ? -4.147 11.204 -8.634 1.00 83.50 119 LYS A C 1
ATOM 899 O O . LYS A 1 119 ? -3.548 10.875 -9.650 1.00 83.50 119 LYS A O 1
ATOM 904 N N . GLY A 1 120 ? -5.074 10.439 -8.059 1.00 80.44 120 GLY A N 1
ATOM 905 C CA . GLY A 1 120 ? -5.503 9.176 -8.636 1.00 80.44 120 GLY A CA 1
ATOM 906 C C . GLY A 1 120 ? -6.187 9.362 -9.990 1.00 80.44 120 GLY A C 1
ATOM 907 O O . GLY A 1 120 ? -6.704 10.443 -10.298 1.00 80.44 120 GLY A O 1
ATOM 908 N N . ALA A 1 121 ? -6.188 8.293 -10.784 1.00 85.56 121 ALA A N 1
ATOM 909 C CA . ALA A 1 121 ? -6.867 8.229 -12.070 1.00 85.56 121 ALA A CA 1
ATOM 910 C C . ALA A 1 121 ? -8.361 8.560 -11.919 1.00 85.56 121 ALA A C 1
ATOM 912 O O . ALA A 1 121 ? -8.978 8.228 -10.905 1.00 85.56 121 ALA A O 1
ATOM 913 N N . ASP A 1 122 ? -8.966 9.159 -12.946 1.00 86.94 122 ASP A N 1
ATOM 914 C CA . ASP A 1 122 ? -10.373 9.583 -12.895 1.00 86.94 122 ASP A CA 1
ATOM 915 C C . ASP A 1 122 ? -11.322 8.425 -12.575 1.00 86.94 122 ASP A C 1
ATOM 917 O O . ASP A 1 122 ? -12.276 8.591 -11.816 1.00 86.94 122 ASP A O 1
ATOM 921 N N . ILE A 1 123 ? -11.013 7.224 -13.072 1.00 86.19 123 ILE A N 1
ATOM 922 C CA . ILE A 1 123 ? -11.782 6.025 -12.739 1.00 86.19 123 ILE A CA 1
ATOM 923 C C . ILE A 1 123 ? -11.708 5.692 -11.246 1.00 86.19 123 ILE A C 1
ATOM 925 O O . ILE A 1 123 ? -12.735 5.387 -10.658 1.00 86.19 123 ILE A O 1
ATOM 929 N N . ALA A 1 124 ? -10.539 5.818 -10.609 1.00 85.81 124 ALA A N 1
ATOM 930 C CA . ALA A 1 124 ? -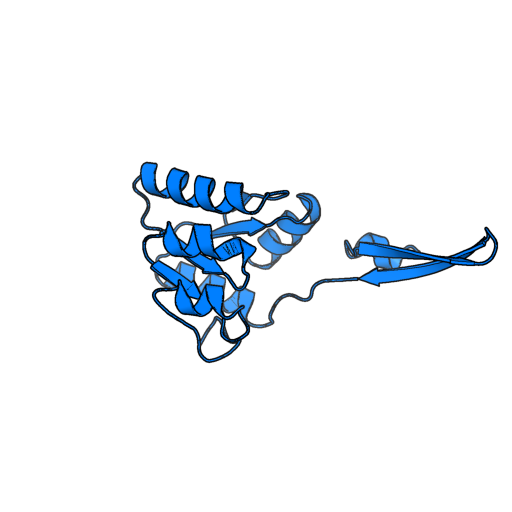10.384 5.530 -9.185 1.00 85.81 124 ALA A CA 1
ATOM 931 C C . ALA A 1 124 ? -11.242 6.488 -8.345 1.00 85.81 124 ALA A C 1
ATOM 933 O O . ALA A 1 124 ? -11.954 6.044 -7.446 1.00 85.81 124 ALA A O 1
ATOM 934 N N . LYS A 1 125 ? -11.251 7.780 -8.703 1.00 86.25 125 LYS A N 1
ATOM 935 C CA . LYS A 1 125 ? -12.084 8.809 -8.055 1.00 86.25 125 LYS A CA 1
ATOM 936 C C . LYS A 1 125 ? -13.577 8.580 -8.249 1.00 86.25 125 LYS A C 1
ATOM 938 O O . LYS A 1 125 ? -14.344 8.801 -7.323 1.00 86.25 125 LYS A O 1
ATOM 943 N N . ALA A 1 126 ? -13.986 8.142 -9.438 1.00 86.25 126 ALA A N 1
ATOM 944 C CA . ALA A 1 126 ? -15.385 7.848 -9.734 1.00 86.25 126 ALA A CA 1
ATOM 945 C C . ALA A 1 126 ? -15.892 6.589 -9.011 1.00 86.25 126 ALA A C 1
ATOM 947 O O . ALA A 1 126 ? -17.089 6.463 -8.771 1.00 86.25 126 ALA A O 1
ATOM 948 N N . THR A 1 127 ? -14.992 5.652 -8.693 1.00 87.69 127 THR A N 1
ATOM 949 C CA . THR A 1 127 ? -15.339 4.382 -8.037 1.00 87.69 127 THR A CA 1
ATOM 950 C C . THR A 1 127 ? -15.240 4.403 -6.516 1.00 87.69 127 THR A C 1
ATOM 952 O O . THR A 1 127 ? -15.803 3.522 -5.874 1.00 87.69 127 THR A O 1
ATOM 955 N N . ALA A 1 128 ? -14.492 5.344 -5.941 1.00 90.44 128 ALA A N 1
ATOM 956 C CA . ALA A 1 128 ? -14.267 5.412 -4.504 1.00 90.44 128 ALA A CA 1
ATOM 957 C C . ALA A 1 128 ? -15.437 6.084 -3.773 1.00 90.44 128 ALA A C 1
ATOM 959 O O . ALA A 1 128 ? -16.032 7.039 -4.269 1.00 90.44 128 ALA A O 1
ATOM 960 N N . ASP A 1 129 ? -15.712 5.629 -2.551 1.00 93.31 129 ASP A N 1
ATOM 961 C CA . ASP A 1 129 ? -16.699 6.250 -1.662 1.00 93.31 129 ASP A CA 1
ATOM 962 C C . ASP A 1 129 ? -16.202 7.601 -1.125 1.00 93.31 129 ASP A C 1
ATOM 964 O O . ASP A 1 129 ? -16.985 8.514 -0.859 1.00 93.31 129 ASP A O 1
ATOM 968 N N . ILE A 1 130 ? -14.882 7.727 -0.948 1.00 92.62 130 ILE A N 1
ATOM 969 C CA . ILE A 1 130 ? -14.210 8.921 -0.435 1.00 92.62 130 ILE A CA 1
ATOM 970 C C . ILE A 1 130 ? -13.053 9.276 -1.368 1.00 92.62 130 ILE A C 1
ATOM 972 O O . ILE A 1 130 ? -12.212 8.435 -1.670 1.00 92.62 130 ILE A O 1
ATOM 976 N N . SER A 1 131 ? -12.945 10.546 -1.758 1.00 90.94 131 SER A N 1
ATOM 977 C CA . SER A 1 131 ? -11.767 11.054 -2.465 1.00 90.94 131 SER A CA 1
ATOM 978 C C . SER A 1 131 ? -11.029 12.075 -1.614 1.00 90.94 131 SER A C 1
ATOM 980 O O . SER A 1 131 ? -11.597 13.087 -1.200 1.00 90.94 131 SER A O 1
ATOM 982 N N . LEU A 1 132 ? -9.732 11.852 -1.407 1.00 89.31 132 LEU A N 1
ATOM 983 C CA . LEU A 1 132 ? -8.861 12.845 -0.789 1.00 89.31 132 LEU A CA 1
ATOM 984 C C . LEU A 1 132 ? -8.648 14.007 -1.764 1.00 89.31 132 LEU A C 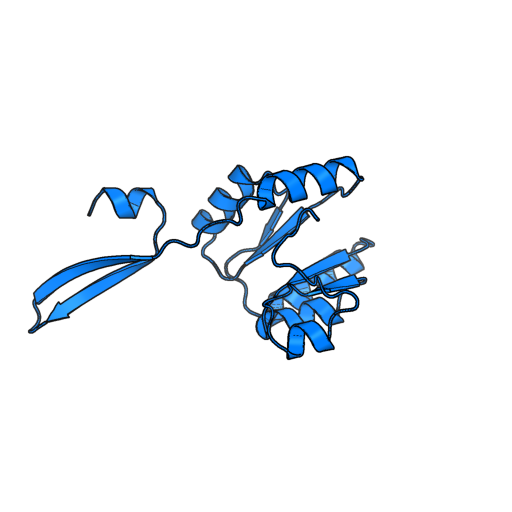1
ATOM 986 O O . LEU A 1 132 ? -8.373 13.796 -2.943 1.00 89.31 132 LEU A O 1
ATOM 990 N N . LEU A 1 133 ? -8.772 15.245 -1.281 1.00 87.88 133 LEU A N 1
ATOM 991 C CA . LEU A 1 133 ? -8.589 16.450 -2.106 1.00 87.88 133 LEU A CA 1
ATOM 992 C C . LEU A 1 133 ? -7.127 16.904 -2.182 1.00 87.88 133 LEU A C 1
ATOM 994 O O . LE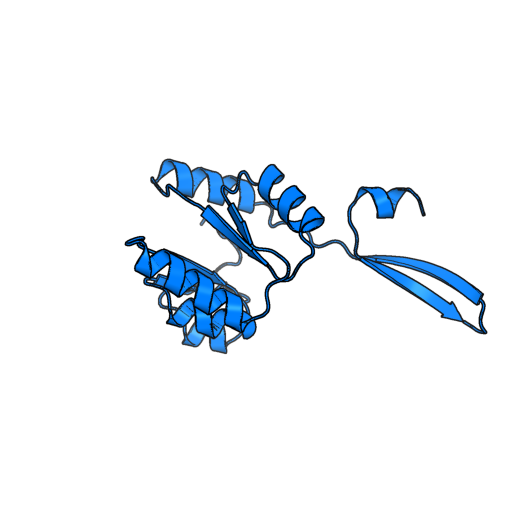U A 1 133 ? -6.744 17.628 -3.098 1.00 87.88 133 LEU A O 1
ATOM 998 N N . LYS A 1 134 ? -6.305 16.477 -1.222 1.00 84.88 134 LYS A N 1
ATOM 999 C CA . LYS A 1 134 ? -4.866 16.745 -1.168 1.00 84.88 134 LYS A CA 1
ATOM 1000 C C . LYS A 1 134 ? -4.100 15.437 -1.316 1.00 84.88 134 LYS A C 1
ATOM 1002 O O . LYS A 1 134 ? -4.620 14.366 -1.022 1.00 84.88 134 LYS A O 1
ATOM 1007 N N . ASP A 1 135 ? -2.856 15.508 -1.776 1.00 77.56 135 ASP A N 1
ATOM 1008 C CA . ASP A 1 135 ? -1.922 14.365 -1.806 1.00 77.56 135 ASP A CA 1
ATOM 1009 C C . ASP A 1 135 ? -1.295 14.145 -0.414 1.00 77.56 135 ASP A C 1
ATOM 1011 O O . ASP A 1 135 ? -0.130 13.788 -0.271 1.00 77.56 135 ASP A O 1
ATOM 1015 N N . ASP A 1 136 ? -2.084 14.440 0.620 1.00 79.00 136 ASP A N 1
ATOM 1016 C CA . ASP A 1 136 ? -1.729 14.348 2.023 1.00 79.00 136 ASP A CA 1
ATOM 1017 C C . ASP A 1 136 ? -2.611 13.276 2.664 1.00 79.00 136 ASP A C 1
ATOM 1019 O O . ASP A 1 136 ? -3.830 13.425 2.727 1.00 79.00 136 ASP A O 1
ATOM 1023 N N . ILE A 1 137 ? -1.986 12.185 3.101 1.00 79.69 137 ILE A N 1
ATOM 1024 C CA . ILE A 1 137 ? -2.646 11.014 3.688 1.00 79.69 137 ILE A CA 1
ATOM 1025 C C . ILE A 1 137 ? -2.713 11.075 5.220 1.00 79.69 137 ILE A C 1
ATOM 1027 O O . ILE A 1 137 ? -3.164 10.120 5.848 1.00 79.69 137 ILE A O 1
ATOM 1031 N N . ASN A 1 138 ? -2.273 12.182 5.829 1.00 75.50 138 ASN A N 1
ATOM 1032 C CA . ASN A 1 138 ? -2.387 12.442 7.268 1.00 75.50 138 ASN A CA 1
ATOM 1033 C C . ASN A 1 138 ? -3.460 13.501 7.614 1.00 75.50 138 ASN A C 1
ATOM 1035 O O . ASN A 1 138 ? -3.843 13.610 8.787 1.00 75.50 138 ASN A O 1
ATOM 1039 N N . ALA A 1 139 ? -3.901 14.274 6.612 1.00 53.81 139 ALA A N 1
ATOM 1040 C CA . ALA A 1 139 ? -4.780 15.441 6.745 1.00 53.81 139 ALA A CA 1
ATOM 1041 C C . ALA A 1 139 ? -6.112 15.161 7.459 1.00 53.81 139 ALA A C 1
ATOM 1043 O O . ALA A 1 139 ? -6.714 14.088 7.234 1.00 53.81 139 ALA A O 1
#